Protein AF-A0A377XC22-F1 (afdb_monomer_lite)

Organism: Klebsiella pneumoniae (NCBI:txid573)

pLDDT: mean 93.43, std 8.19, range [56.25, 98.19]

InterPro domains:
  IPR014757 Transcription regulator IclR, C-terminal [PF01614] (2-69)
  IPR014757 Transcription regulator IclR, C-terminal [PS51078] (1-74)
  IPR029016 GAF-like domain superfamily [G3DSA:3.30.450.40] (1-72)
  IPR050707 HTH-type Transcriptional Regulators in Metabolic Pathways [PTHR30136] (2-70)

Secondary structure (DSSP, 8-state):
-HHHHS-HHHHHHHHHHS-----STT----HHHHHHHHHHHHHHS-EEEESSSSTT-EEEE---B-TTSPBTT-

Foldseek 3Di:
DVLLLDPLVVSLVVLVPDDQDQQDPPADNDSVVVSVQSVVCNVVQKHWDACRNHRPDIDIGHFDADPVRHGPPD

Radius of gyration: 13.06 Å; chains: 1; bounding box: 25×23×35 Å

Sequence (74 aa):
MWLASLPEAECETVLQRITREQRTPYTVTDIASLMEKIAQVRRQGYATIEQEFEIGMLVLAVPLTDREGTWWGR

Structure (mmCIF, N/CA/C/O backbone):
data_AF-A0A377XC22-F1
#
_entry.id   AF-A0A377XC22-F1
#
loop_
_atom_site.group_PDB
_atom_site.id
_atom_site.type_symbol
_atom_site.label_atom_id
_atom_site.label_alt_id
_atom_site.label_comp_id
_atom_site.label_asym_id
_atom_site.label_entity_id
_atom_site.label_seq_id
_atom_site.pdbx_PDB_ins_code
_atom_site.Cartn_x
_atom_site.Cartn_y
_atom_site.Cartn_z
_atom_site.occupancy
_atom_site.B_iso_or_equiv
_atom_site.auth_seq_id
_atom_site.auth_comp_id
_atom_site.auth_asym_id
_atom_site.auth_atom_id
_atom_site.pdbx_PDB_model_num
ATOM 1 N N . MET A 1 1 ? 1.628 4.438 -4.410 1.00 90.44 1 MET A N 1
ATOM 2 C CA . MET A 1 1 ? 2.115 4.726 -5.776 1.00 90.44 1 MET A CA 1
ATOM 3 C C . MET A 1 1 ? 3.451 4.061 -6.050 1.00 90.44 1 MET A C 1
ATOM 5 O O . MET A 1 1 ? 3.446 3.125 -6.828 1.00 90.44 1 MET A O 1
ATOM 9 N N . TRP A 1 2 ? 4.553 4.442 -5.397 1.00 91.81 2 TRP A N 1
ATOM 10 C CA . TRP A 1 2 ? 5.877 3.846 -5.657 1.00 91.81 2 TRP A CA 1
ATOM 11 C C . TRP A 1 2 ? 5.907 2.299 -5.650 1.00 91.81 2 TRP A C 1
ATOM 13 O O . TRP A 1 2 ? 6.349 1.702 -6.618 1.00 91.81 2 TRP A O 1
ATOM 23 N N . LEU A 1 3 ? 5.319 1.626 -4.653 1.00 94.62 3 LEU A N 1
ATOM 24 C CA . LEU A 1 3 ? 5.244 0.149 -4.637 1.00 94.62 3 LEU A CA 1
ATOM 25 C C . LEU A 1 3 ? 4.549 -0.464 -5.872 1.00 94.62 3 LEU A C 1
ATOM 27 O O . LEU A 1 3 ? 4.878 -1.569 -6.297 1.00 94.62 3 LEU A O 1
ATOM 31 N N . ALA A 1 4 ? 3.593 0.251 -6.470 1.00 94.12 4 ALA A N 1
ATOM 32 C CA . ALA A 1 4 ? 2.894 -0.199 -7.670 1.00 94.12 4 ALA A CA 1
ATOM 33 C C . ALA A 1 4 ? 3.757 -0.086 -8.938 1.00 94.12 4 ALA A C 1
ATOM 35 O O . ALA A 1 4 ? 3.460 -0.764 -9.917 1.00 94.12 4 ALA A O 1
ATOM 36 N N . SER A 1 5 ? 4.826 0.718 -8.933 1.00 90.81 5 SER A N 1
ATOM 37 C CA . SER A 1 5 ? 5.748 0.816 -10.070 1.00 90.81 5 SER A CA 1
ATOM 38 C C . SER A 1 5 ? 6.863 -0.238 -10.047 1.00 90.81 5 SER A C 1
ATOM 40 O O . SER A 1 5 ? 7.535 -0.427 -11.060 1.00 90.81 5 SER A O 1
ATOM 42 N N . LEU A 1 6 ? 7.073 -0.946 -8.934 1.00 93.31 6 LEU A N 1
ATOM 43 C CA . LEU A 1 6 ? 8.083 -2.008 -8.823 1.00 93.31 6 LEU A CA 1
ATOM 44 C C . LEU A 1 6 ? 7.628 -3.306 -9.514 1.00 93.31 6 LEU A C 1
ATOM 46 O O . LEU A 1 6 ? 6.431 -3.501 -9.718 1.00 93.31 6 LEU A O 1
ATOM 50 N N . PRO A 1 7 ? 8.514 -4.252 -9.851 1.00 94.81 7 PRO A N 1
ATOM 51 C CA . PRO A 1 7 ? 8.117 -5.638 -10.106 1.00 94.81 7 PRO A CA 1
ATOM 52 C C . PRO A 1 7 ? 7.392 -6.258 -8.898 1.00 94.81 7 PRO A C 1
ATOM 54 O O . PRO A 1 7 ? 7.611 -5.857 -7.756 1.00 94.81 7 PRO A O 1
ATOM 57 N N . GLU A 1 8 ? 6.509 -7.228 -9.136 1.00 95.50 8 GLU A N 1
ATOM 58 C CA . GLU A 1 8 ? 5.663 -7.818 -8.084 1.00 95.50 8 GLU A CA 1
ATOM 59 C C . GLU A 1 8 ? 6.484 -8.460 -6.954 1.00 95.50 8 GLU A C 1
ATOM 61 O O . GLU A 1 8 ? 6.265 -8.153 -5.784 1.00 95.50 8 GLU A O 1
ATOM 66 N N . ALA A 1 9 ? 7.505 -9.247 -7.304 1.00 96.81 9 ALA A N 1
ATOM 67 C CA . ALA A 1 9 ? 8.389 -9.896 -6.334 1.00 96.81 9 ALA A CA 1
ATOM 68 C C . ALA A 1 9 ? 9.194 -8.895 -5.479 1.00 96.81 9 ALA A C 1
ATOM 70 O O . ALA A 1 9 ? 9.425 -9.117 -4.288 1.00 96.81 9 ALA A O 1
ATOM 71 N N . GLU A 1 10 ? 9.612 -7.769 -6.065 1.00 97.19 10 GLU A N 1
ATOM 72 C CA . GLU A 1 10 ? 10.299 -6.704 -5.326 1.00 97.19 10 GLU A CA 1
ATOM 73 C C . GLU A 1 10 ? 9.348 -5.999 -4.359 1.00 97.19 10 GLU A C 1
ATOM 75 O O . GLU A 1 10 ? 9.709 -5.749 -3.210 1.00 97.19 10 GLU A O 1
ATOM 80 N N . CYS A 1 11 ? 8.118 -5.725 -4.797 1.00 97.12 11 CYS A N 1
ATOM 81 C CA . CYS A 1 11 ? 7.077 -5.158 -3.948 1.00 97.12 11 CYS A CA 1
ATOM 82 C C . CYS A 1 11 ? 6.808 -6.046 -2.726 1.00 97.12 11 CYS A C 1
ATOM 84 O O . CYS A 1 11 ? 6.828 -5.554 -1.596 1.00 97.12 11 CYS A O 1
ATOM 86 N N . GLU A 1 12 ? 6.625 -7.351 -2.933 1.00 97.62 12 GLU A N 1
ATOM 87 C CA . GLU A 1 12 ? 6.431 -8.301 -1.837 1.00 97.62 12 GLU A CA 1
ATOM 88 C C . GLU A 1 12 ? 7.639 -8.323 -0.889 1.00 97.62 12 GLU A C 1
ATOM 90 O O . GLU A 1 12 ? 7.475 -8.244 0.329 1.00 97.62 12 GLU A O 1
ATOM 95 N N . THR A 1 13 ? 8.859 -8.329 -1.436 1.00 97.88 13 THR A N 1
ATOM 96 C CA . THR A 1 13 ? 10.099 -8.276 -0.645 1.00 97.88 13 THR A CA 1
ATOM 97 C C . THR A 1 13 ? 10.159 -7.026 0.237 1.00 97.88 13 THR A C 1
ATOM 99 O O . THR A 1 13 ? 10.538 -7.106 1.408 1.00 97.88 13 THR A O 1
ATOM 102 N N . VAL A 1 14 ? 9.784 -5.859 -0.299 1.00 97.81 14 VAL A N 1
ATOM 103 C CA . VAL A 1 14 ? 9.713 -4.613 0.476 1.00 97.81 14 VAL A CA 1
ATOM 104 C C . VAL A 1 14 ? 8.668 -4.737 1.577 1.00 97.81 14 VAL A C 1
ATOM 106 O O . VAL A 1 14 ? 8.976 -4.435 2.731 1.00 97.81 14 VAL A O 1
ATOM 109 N N . LEU A 1 15 ? 7.465 -5.221 1.250 1.00 97.31 15 LEU A N 1
ATOM 110 C CA . LEU A 1 15 ? 6.401 -5.400 2.232 1.00 97.31 15 LEU A CA 1
ATOM 111 C C . LEU A 1 15 ? 6.846 -6.318 3.365 1.00 97.31 15 LEU A C 1
ATOM 113 O O . LEU A 1 15 ? 6.673 -5.936 4.512 1.00 97.31 15 LEU A O 1
ATOM 117 N N . GLN A 1 16 ? 7.479 -7.457 3.081 1.00 97.31 16 GLN A N 1
ATOM 118 C CA . GLN A 1 16 ? 7.961 -8.399 4.097 1.00 97.31 16 GLN A CA 1
ATOM 119 C C . GLN A 1 16 ? 8.995 -7.786 5.059 1.00 97.31 16 GLN A C 1
ATOM 121 O O . GLN A 1 16 ? 9.044 -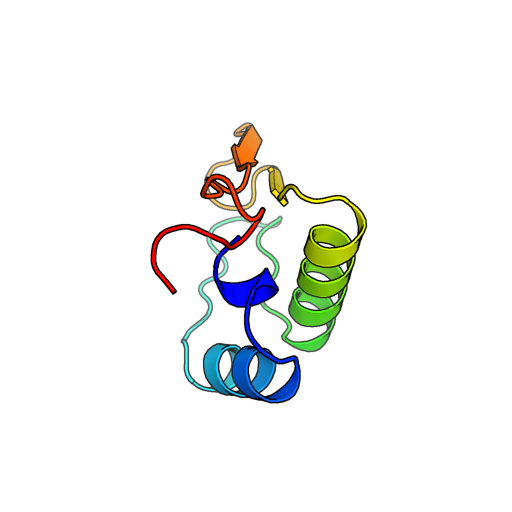8.177 6.224 1.00 97.31 16 GLN A O 1
ATOM 126 N N . ARG A 1 17 ? 9.799 -6.816 4.604 1.00 97.44 17 ARG A N 1
ATOM 127 C CA . ARG A 1 17 ? 10.880 -6.200 5.398 1.00 97.44 17 ARG A CA 1
ATOM 128 C C . ARG A 1 17 ? 10.430 -5.055 6.300 1.00 97.44 17 ARG A C 1
ATOM 130 O O . ARG A 1 17 ? 11.138 -4.737 7.253 1.00 97.44 17 ARG A O 1
ATOM 137 N N . ILE A 1 18 ? 9.306 -4.410 5.998 1.00 95.81 18 ILE A N 1
ATOM 138 C CA . ILE A 1 18 ? 8.835 -3.251 6.763 1.00 95.81 18 ILE A CA 1
ATOM 139 C C . ILE A 1 18 ? 7.892 -3.667 7.892 1.00 95.81 18 ILE A C 1
ATOM 141 O O . ILE A 1 18 ? 7.039 -4.539 7.730 1.00 95.81 18 ILE A O 1
ATOM 145 N N . THR A 1 19 ? 7.993 -2.988 9.032 1.00 95.56 19 THR A N 1
ATOM 146 C CA . THR A 1 19 ? 6.974 -3.077 10.083 1.00 95.56 19 THR A CA 1
ATOM 147 C C . THR A 1 19 ? 5.744 -2.281 9.658 1.00 95.56 19 THR A C 1
ATOM 149 O O . THR A 1 19 ? 5.853 -1.123 9.257 1.00 95.56 19 THR A O 1
ATOM 152 N N . ARG A 1 20 ? 4.564 -2.898 9.755 1.00 96.19 20 ARG A N 1
ATOM 153 C CA . ARG A 1 20 ? 3.280 -2.307 9.353 1.00 96.19 20 ARG A CA 1
ATOM 154 C C . ARG A 1 20 ? 2.446 -2.052 10.607 1.00 96.19 20 ARG A C 1
ATOM 156 O O . ARG A 1 20 ? 1.896 -2.983 11.186 1.00 96.19 20 ARG A O 1
ATOM 163 N N . GLU A 1 21 ? 2.409 -0.800 11.050 1.00 96.38 21 GLU A N 1
ATOM 164 C CA . GLU A 1 21 ? 1.623 -0.369 12.211 1.00 96.38 21 GLU A CA 1
ATOM 165 C C . GLU A 1 21 ? 0.161 -0.148 11.809 1.00 96.38 21 GLU A C 1
ATOM 167 O O . GLU A 1 21 ? -0.122 0.574 10.852 1.00 96.38 21 GLU A O 1
ATOM 172 N N . GLN A 1 22 ? -0.773 -0.733 12.558 1.00 97.56 22 GLN A N 1
ATOM 173 C CA . GLN A 1 22 ? -2.199 -0.481 12.378 1.00 97.56 22 GLN A CA 1
ATOM 174 C C . GLN A 1 22 ? -2.579 0.846 13.055 1.00 97.56 22 GLN A C 1
ATOM 176 O O . GLN A 1 22 ? -2.912 0.876 14.236 1.00 97.56 22 GLN A O 1
ATOM 181 N N . ARG A 1 23 ? -2.501 1.956 12.311 1.00 97.25 23 ARG A N 1
ATOM 182 C CA . ARG A 1 23 ? -2.777 3.313 12.830 1.00 97.25 23 ARG A CA 1
ATOM 183 C C . ARG A 1 23 ? -4.253 3.555 13.134 1.00 97.25 23 ARG A C 1
ATOM 185 O O . ARG A 1 23 ? -4.591 4.332 14.019 1.00 97.25 23 ARG A O 1
ATOM 192 N N . THR A 1 24 ? -5.127 2.894 12.388 1.00 98.00 24 THR A N 1
ATOM 193 C CA . THR A 1 24 ? -6.583 2.964 12.514 1.00 98.00 24 THR A CA 1
ATOM 194 C C . THR A 1 24 ? -7.181 1.572 12.286 1.00 98.00 24 THR A C 1
ATOM 196 O O . THR A 1 24 ? -6.514 0.712 11.702 1.00 98.00 24 THR A O 1
ATOM 199 N N . PRO A 1 25 ? -8.458 1.335 12.642 1.00 98.00 25 PRO A N 1
ATOM 200 C CA . PRO A 1 25 ? -9.142 0.084 12.303 1.00 98.00 25 PRO A CA 1
ATOM 201 C C . PRO A 1 25 ? -9.204 -0.218 10.796 1.00 98.00 25 PRO A C 1
ATOM 203 O O . PRO A 1 25 ? -9.397 -1.369 10.418 1.00 98.00 25 PRO A O 1
ATOM 206 N N . TYR A 1 26 ? -9.029 0.797 9.942 1.00 97.44 26 TYR A N 1
ATOM 207 C CA . TYR A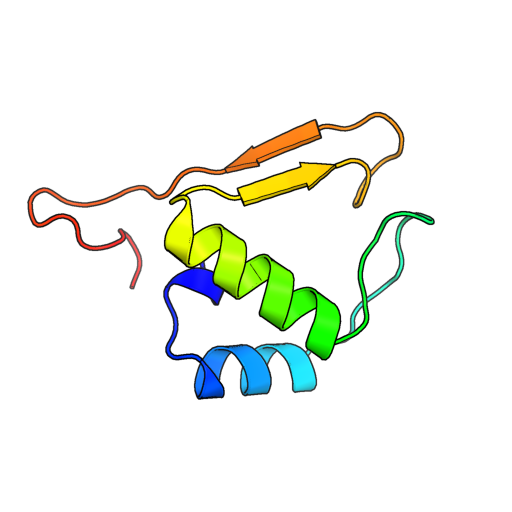 1 26 ? -9.067 0.672 8.483 1.00 97.44 26 TYR A CA 1
ATOM 208 C C . TYR A 1 26 ? -7.685 0.433 7.860 1.00 97.44 26 TYR A C 1
ATOM 210 O O . TYR A 1 26 ? -7.598 0.122 6.674 1.00 97.44 26 TYR A O 1
ATOM 218 N N . THR A 1 27 ? -6.599 0.567 8.633 1.00 97.94 27 THR A N 1
ATOM 219 C CA . THR A 1 27 ? -5.240 0.352 8.126 1.00 97.94 27 THR A CA 1
ATOM 220 C C . THR A 1 27 ? -5.039 -1.111 7.753 1.00 97.94 27 THR A C 1
ATOM 222 O O . THR A 1 27 ? -5.083 -1.992 8.614 1.00 97.94 27 THR A O 1
ATOM 225 N N . VAL A 1 28 ? -4.760 -1.372 6.475 1.00 97.56 28 VAL A N 1
ATOM 226 C CA . VAL A 1 28 ? -4.446 -2.724 6.002 1.00 97.56 28 VAL A CA 1
ATOM 227 C C . VAL A 1 28 ? -2.985 -3.053 6.313 1.00 97.56 28 VAL A C 1
ATOM 229 O O . VAL A 1 28 ? -2.075 -2.338 5.899 1.00 97.56 28 VAL A O 1
ATOM 232 N N . THR A 1 29 ? -2.752 -4.145 7.043 1.00 97.31 29 THR A N 1
ATOM 233 C CA . THR A 1 29 ? -1.406 -4.583 7.467 1.00 97.31 29 THR A CA 1
ATOM 234 C C . THR A 1 29 ? -1.017 -5.972 6.962 1.00 97.31 29 THR A C 1
ATOM 236 O O . THR A 1 29 ? 0.167 -6.324 6.998 1.00 97.31 29 THR A O 1
ATOM 239 N N . ASP A 1 30 ? -1.988 -6.748 6.479 1.00 97.12 30 ASP A N 1
ATOM 240 C CA . ASP A 1 30 ? -1.773 -8.054 5.863 1.00 97.12 30 ASP A CA 1
ATOM 241 C C . ASP A 1 30 ? -1.108 -7.916 4.486 1.00 97.12 30 ASP A C 1
ATOM 243 O O . ASP A 1 30 ? -1.487 -7.069 3.675 1.00 97.12 30 ASP A O 1
ATOM 247 N N . ILE A 1 31 ? -0.104 -8.753 4.222 1.00 97.62 31 ILE A N 1
ATOM 248 C CA . ILE A 1 31 ? 0.702 -8.654 3.000 1.00 97.62 31 ILE A CA 1
ATOM 249 C C . ILE A 1 31 ? -0.126 -9.032 1.773 1.00 97.62 31 ILE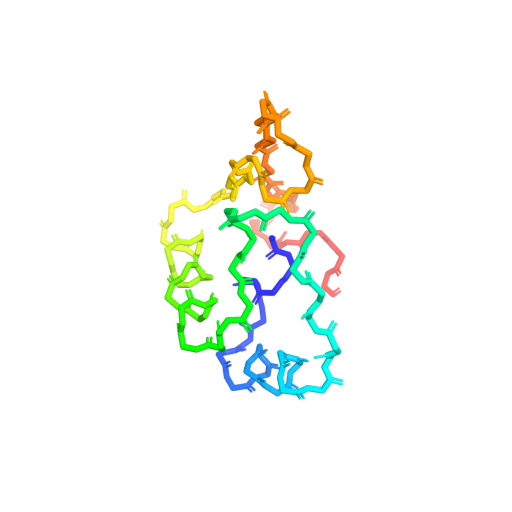 A C 1
ATOM 251 O O . ILE A 1 31 ? -0.054 -8.317 0.777 1.00 97.62 31 ILE A O 1
ATOM 255 N N . ALA A 1 32 ? -0.934 -10.094 1.837 1.00 97.81 32 ALA A N 1
ATOM 256 C CA . ALA A 1 32 ? -1.735 -10.523 0.690 1.00 97.81 32 ALA A CA 1
ATOM 257 C C . ALA A 1 32 ? -2.743 -9.431 0.292 1.00 97.81 32 ALA A C 1
ATOM 259 O O . ALA A 1 32 ? -2.802 -9.021 -0.866 1.00 97.81 32 ALA A O 1
ATOM 260 N N . SER A 1 33 ? -3.424 -8.855 1.282 1.00 97.88 33 SER A N 1
ATOM 261 C CA . SER A 1 33 ? -4.367 -7.747 1.100 1.00 97.88 33 SER A CA 1
ATOM 262 C C . SER A 1 33 ? -3.695 -6.488 0.531 1.00 97.88 33 SER A C 1
ATOM 264 O O . SER A 1 33 ? -4.246 -5.803 -0.334 1.00 97.88 33 SER A O 1
ATOM 266 N N . LEU A 1 34 ? -2.479 -6.166 0.987 1.00 97.69 34 LEU A N 1
ATOM 267 C CA . LEU A 1 34 ? -1.695 -5.059 0.432 1.00 97.69 34 LEU A CA 1
ATOM 268 C C . LEU A 1 34 ? -1.271 -5.328 -1.015 1.00 97.69 34 LEU A C 1
ATOM 270 O O . LEU A 1 34 ? -1.343 -4.418 -1.839 1.00 97.69 34 LEU A O 1
ATOM 274 N N . MET A 1 35 ? -0.867 -6.556 -1.346 1.00 98.19 35 MET A N 1
ATOM 275 C CA . MET A 1 35 ? -0.515 -6.942 -2.715 1.00 98.19 35 MET A CA 1
ATOM 276 C C . MET A 1 35 ? -1.717 -6.822 -3.660 1.00 98.19 35 MET A C 1
ATOM 278 O O . MET A 1 35 ? -1.579 -6.264 -4.750 1.00 98.19 35 MET A O 1
ATOM 282 N N . GLU A 1 36 ? -2.913 -7.228 -3.227 1.00 98.12 36 GLU A N 1
ATOM 283 C CA . GLU A 1 36 ? -4.156 -7.042 -3.986 1.00 98.12 36 GLU A CA 1
ATOM 284 C C . GLU A 1 36 ? -4.469 -5.561 -4.233 1.00 98.12 36 GLU A C 1
ATOM 286 O O . GLU A 1 36 ? -4.711 -5.154 -5.378 1.00 98.12 36 GLU A O 1
ATOM 291 N N . LYS A 1 37 ? -4.393 -4.729 -3.184 1.00 97.44 37 LYS A N 1
ATOM 292 C CA . LYS A 1 37 ? -4.549 -3.269 -3.296 1.00 97.44 37 LYS A CA 1
ATOM 293 C C . LYS A 1 37 ? -3.533 -2.671 -4.269 1.00 97.44 37 LYS A C 1
ATOM 295 O O . LYS A 1 37 ? -3.881 -1.848 -5.112 1.00 97.44 37 LYS A O 1
ATOM 300 N N . ILE A 1 38 ? -2.273 -3.088 -4.197 1.00 97.31 38 ILE A N 1
ATOM 301 C CA . ILE A 1 38 ? -1.213 -2.594 -5.083 1.00 97.31 38 ILE A CA 1
ATOM 302 C C . ILE A 1 38 ? -1.472 -3.023 -6.532 1.00 97.31 38 ILE A C 1
ATOM 304 O O . ILE A 1 38 ? -1.300 -2.213 -7.446 1.00 97.31 38 ILE A O 1
ATOM 308 N N . ALA A 1 39 ? -1.942 -4.249 -6.764 1.00 97.25 39 ALA A N 1
ATOM 309 C CA . ALA A 1 39 ? -2.352 -4.705 -8.089 1.00 97.25 39 ALA A CA 1
ATOM 310 C C . ALA A 1 39 ? -3.538 -3.891 -8.635 1.00 97.25 39 ALA A C 1
ATOM 312 O O . ALA A 1 39 ? -3.563 -3.558 -9.821 1.00 97.25 39 ALA A O 1
ATOM 313 N N . GLN A 1 40 ? -4.497 -3.512 -7.785 1.00 97.56 40 GLN A N 1
ATOM 314 C CA . GLN A 1 40 ? -5.569 -2.590 -8.166 1.00 97.56 40 GLN A CA 1
ATOM 315 C C . GLN A 1 40 ? -5.013 -1.220 -8.575 1.00 97.56 40 GLN A C 1
ATOM 317 O O . GLN A 1 40 ? -5.364 -0.724 -9.646 1.00 97.56 40 GLN A O 1
ATOM 322 N N . VAL A 1 41 ? -4.104 -0.643 -7.781 1.00 96.62 41 VAL A N 1
ATOM 323 C CA . VAL A 1 41 ? -3.440 0.635 -8.092 1.00 96.62 41 VAL A CA 1
ATOM 324 C C . VAL A 1 41 ? -2.748 0.592 -9.457 1.00 96.62 41 VAL A C 1
ATOM 326 O O . VAL A 1 41 ? -2.877 1.541 -10.228 1.00 96.62 41 VAL A O 1
ATOM 329 N N . ARG A 1 42 ? -2.070 -0.516 -9.801 1.00 94.19 42 ARG A N 1
ATOM 330 C CA . ARG A 1 42 ? -1.446 -0.703 -11.127 1.00 94.19 42 ARG A CA 1
ATOM 331 C C . ARG A 1 42 ? -2.457 -0.629 -12.265 1.00 94.19 42 ARG A C 1
ATOM 333 O O . ARG A 1 42 ? -2.179 0.007 -13.274 1.00 94.19 42 ARG A O 1
ATOM 340 N N . ARG A 1 43 ? -3.614 -1.281 -12.107 1.00 95.25 43 ARG A N 1
ATOM 341 C CA . ARG A 1 43 ? -4.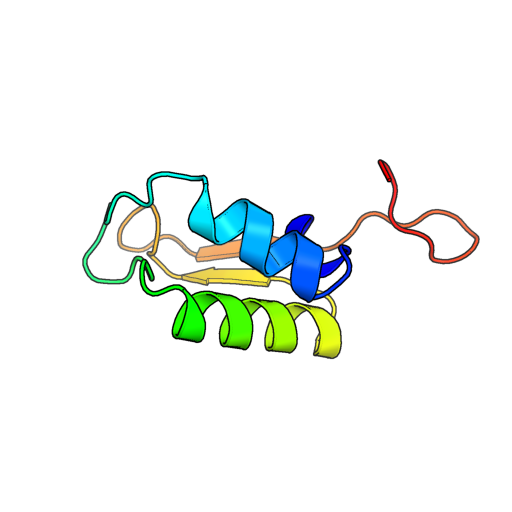658 -1.329 -13.144 1.00 95.25 43 ARG A CA 1
ATOM 342 C C . ARG A 1 43 ? -5.360 0.013 -13.329 1.00 95.25 43 ARG A C 1
ATOM 344 O O . ARG A 1 43 ? -5.650 0.380 -14.459 1.00 95.25 43 ARG A O 1
ATOM 351 N N . GLN A 1 44 ? -5.648 0.722 -12.237 1.00 95.50 44 GLN A N 1
ATOM 352 C CA . GLN A 1 44 ? -6.431 1.964 -12.284 1.00 95.50 44 GLN A CA 1
ATOM 353 C C . GLN A 1 44 ? -5.577 3.231 -12.455 1.00 95.50 44 GLN A C 1
ATOM 355 O O . GLN A 1 44 ? -6.097 4.269 -12.848 1.00 95.50 44 GLN A O 1
ATOM 360 N N . GLY A 1 45 ? -4.273 3.166 -12.166 1.00 94.00 45 GLY A N 1
ATOM 361 C CA . GLY A 1 45 ? -3.337 4.275 -12.377 1.00 94.00 45 GLY A CA 1
ATOM 362 C C . GLY A 1 45 ? -3.324 5.341 -11.277 1.00 94.00 45 GLY A C 1
ATOM 363 O O . GLY A 1 45 ? -2.687 6.372 -11.447 1.00 94.00 45 GLY A O 1
ATOM 364 N N . TYR A 1 46 ? -3.985 5.111 -10.143 1.00 95.06 46 TYR A N 1
ATOM 365 C CA . TYR A 1 46 ? -3.976 5.991 -8.969 1.00 95.06 46 TYR A CA 1
ATOM 366 C C . TYR A 1 46 ? -4.152 5.169 -7.688 1.00 95.06 46 TYR A C 1
ATOM 368 O O . TYR A 1 46 ? -4.580 4.015 -7.735 1.00 95.06 46 TYR A O 1
ATOM 376 N N . ALA A 1 47 ? -3.848 5.754 -6.531 1.00 96.69 47 ALA A N 1
ATOM 377 C CA . ALA A 1 47 ? -4.077 5.144 -5.223 1.00 96.69 47 ALA A CA 1
ATOM 378 C C . ALA A 1 47 ? -4.962 6.034 -4.355 1.00 96.69 47 ALA A C 1
ATOM 380 O O . ALA A 1 47 ? -4.786 7.251 -4.348 1.00 96.69 47 ALA A O 1
ATOM 381 N N . THR A 1 48 ? -5.864 5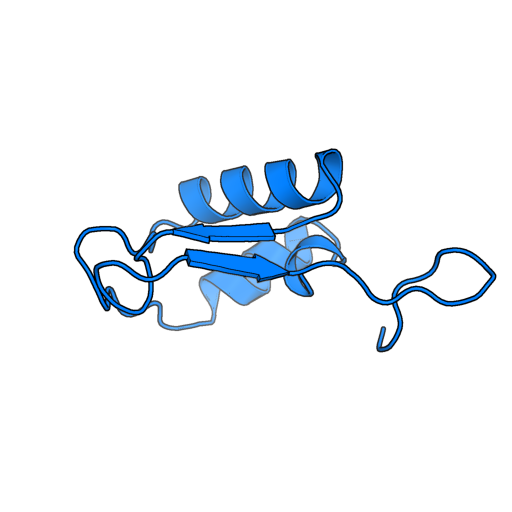.420 -3.597 1.00 96.88 48 THR A N 1
ATOM 382 C CA . THR A 1 48 ? -6.596 6.083 -2.518 1.00 96.88 48 THR A CA 1
ATOM 383 C C . THR A 1 48 ? -6.106 5.573 -1.170 1.00 96.88 48 THR A C 1
ATOM 385 O O . THR A 1 48 ? -5.626 4.444 -1.058 1.00 96.88 48 THR A O 1
ATOM 388 N N . ILE A 1 49 ? -6.184 6.429 -0.156 1.00 95.81 49 ILE A N 1
ATOM 389 C CA . ILE A 1 49 ? -5.987 6.061 1.246 1.00 95.81 49 ILE A CA 1
ATOM 390 C C . ILE A 1 49 ? -7.229 6.543 1.98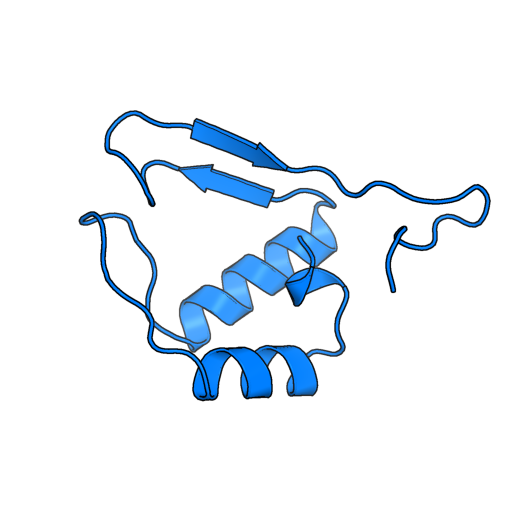1 1.00 95.81 49 ILE A C 1
ATOM 392 O O . ILE A 1 49 ? -7.426 7.746 2.160 1.00 95.81 49 ILE A O 1
ATOM 396 N N . GLU A 1 50 ? -8.078 5.595 2.356 1.00 97.31 50 GLU A N 1
ATOM 397 C CA . GLU A 1 50 ? -9.382 5.838 2.968 1.00 97.31 50 GLU A CA 1
ATOM 398 C C . GLU A 1 50 ? -9.306 5.538 4.456 1.00 97.31 50 GLU A C 1
ATOM 400 O O . GLU A 1 50 ? -9.347 4.388 4.881 1.00 97.31 50 GLU A O 1
ATOM 405 N N . GLN A 1 51 ? -9.166 6.590 5.256 1.00 97.62 51 GLN A N 1
ATOM 406 C CA . GLN A 1 51 ? -9.127 6.544 6.716 1.00 97.62 51 GLN A CA 1
ATOM 407 C C . GLN A 1 51 ? -7.983 5.714 7.314 1.00 97.62 51 GLN A C 1
ATOM 409 O O . GLN A 1 51 ? -7.923 5.550 8.525 1.00 97.62 51 GLN A O 1
ATOM 414 N N . GLU A 1 52 ? -7.054 5.210 6.497 1.00 96.44 52 GLU A N 1
ATOM 415 C CA . GLU A 1 52 ? -6.018 4.266 6.941 1.00 96.44 52 GLU A CA 1
ATOM 416 C C . GLU A 1 52 ? -4.908 4.926 7.769 1.00 96.44 52 GLU A C 1
ATOM 418 O O . GLU A 1 52 ? -4.104 4.226 8.382 1.00 96.44 52 GLU A O 1
ATOM 423 N N . PHE A 1 53 ? -4.834 6.256 7.781 1.00 95.56 53 PHE A N 1
ATOM 424 C CA . PHE A 1 53 ? -3.839 7.007 8.550 1.00 95.56 53 PHE A CA 1
ATOM 425 C C . PHE A 1 53 ? -4.486 7.900 9.613 1.00 95.56 53 PHE A C 1
ATOM 427 O O . PHE A 1 53 ? -3.991 7.951 10.734 1.00 95.56 53 PHE A O 1
ATOM 434 N N . GLU A 1 54 ? -5.621 8.526 9.295 1.00 97.19 54 GLU A N 1
ATOM 435 C CA . GLU A 1 54 ? -6.442 9.295 10.232 1.00 97.19 54 GLU A CA 1
ATOM 436 C C . GLU A 1 54 ? -7.926 9.055 9.918 1.00 97.19 54 GLU A C 1
ATOM 438 O O . GLU A 1 54 ? -8.320 9.027 8.749 1.00 97.19 54 GLU A O 1
ATOM 443 N N . ILE A 1 55 ? -8.756 8.852 10.945 1.00 97.50 55 ILE A N 1
ATOM 444 C CA . ILE A 1 55 ? -10.192 8.586 10.770 1.00 97.50 55 ILE A CA 1
ATOM 445 C C . ILE A 1 55 ? -10.867 9.812 10.145 1.00 97.50 55 ILE A C 1
ATOM 447 O O . ILE A 1 55 ? -10.650 10.938 10.577 1.00 97.50 55 ILE A O 1
ATOM 451 N N . GLY A 1 56 ? -11.700 9.589 9.127 1.00 96.94 56 GLY A N 1
ATOM 452 C CA . GLY A 1 56 ? -12.327 10.659 8.345 1.00 96.94 56 GLY A CA 1
ATOM 453 C C . GLY A 1 56 ? -11.452 11.252 7.232 1.00 96.94 56 GLY A C 1
ATOM 454 O O . GLY A 1 56 ? -11.946 12.074 6.464 1.00 96.94 56 GLY A O 1
ATOM 455 N N . MET A 1 57 ? -10.190 10.828 7.090 1.00 97.44 57 MET A N 1
ATOM 456 C CA . MET A 1 57 ? -9.313 11.299 6.015 1.00 97.44 57 MET A CA 1
ATOM 457 C C . MET A 1 57 ? -9.507 10.503 4.717 1.00 97.44 57 MET A C 1
ATOM 459 O O . MET A 1 57 ? -9.594 9.277 4.733 1.00 97.44 57 MET A O 1
ATOM 463 N N . LEU A 1 58 ? -9.484 11.202 3.581 1.00 97.38 58 LEU A N 1
ATOM 464 C CA . LEU A 1 58 ? -9.363 10.617 2.247 1.00 97.38 58 LEU A CA 1
ATOM 465 C C . LEU A 1 58 ? -8.207 11.283 1.504 1.00 97.38 58 LEU A C 1
ATOM 467 O O . LEU A 1 58 ? -8.178 12.503 1.358 1.00 97.38 58 LEU A O 1
ATOM 471 N N . VAL A 1 59 ? -7.275 10.476 1.003 1.00 97.44 59 VAL A N 1
ATOM 472 C CA . VAL A 1 59 ? -6.171 10.935 0.151 1.00 97.44 59 VAL A CA 1
ATOM 473 C C . VAL A 1 59 ? -6.261 10.264 -1.213 1.00 97.44 59 VAL A C 1
ATOM 475 O O . VAL A 1 59 ? -6.553 9.074 -1.297 1.00 97.44 59 VAL A O 1
ATOM 478 N N . LEU A 1 60 ? -5.957 11.017 -2.272 1.00 96.81 60 LEU A N 1
ATOM 479 C CA . LEU A 1 60 ? -5.797 10.524 -3.640 1.00 96.81 60 LEU A CA 1
ATOM 480 C C . LEU A 1 60 ? -4.375 10.830 -4.125 1.00 96.81 60 LEU A C 1
ATOM 482 O O . LEU A 1 60 ? -3.924 11.971 -4.054 1.00 96.81 60 LEU A O 1
ATOM 486 N N . ALA A 1 61 ? -3.679 9.818 -4.636 1.00 94.44 61 ALA A N 1
ATOM 487 C CA . ALA A 1 61 ? -2.335 9.934 -5.185 1.00 94.44 61 ALA A CA 1
ATOM 488 C C . ALA A 1 61 ? -2.304 9.479 -6.649 1.00 94.44 61 ALA A C 1
ATOM 490 O O . ALA A 1 61 ? -2.731 8.370 -6.974 1.00 94.44 61 ALA A O 1
ATOM 491 N N . VAL A 1 62 ? -1.739 10.318 -7.514 1.00 93.06 62 VAL A N 1
ATOM 492 C CA . VAL A 1 62 ? -1.542 10.062 -8.949 1.00 93.06 62 VAL A CA 1
ATOM 493 C C . VAL A 1 62 ? -0.043 10.036 -9.274 1.00 93.06 62 VAL A C 1
ATOM 495 O O . VAL A 1 62 ? 0.738 10.668 -8.557 1.00 93.06 62 VAL A O 1
ATOM 498 N N . PRO A 1 63 ? 0.401 9.285 -10.296 1.00 89.88 63 PRO A N 1
ATOM 499 C CA . PRO A 1 63 ? 1.809 9.206 -10.632 1.00 89.88 63 PRO A CA 1
ATOM 500 C C . PRO A 1 63 ? 2.202 10.449 -11.422 1.00 89.88 63 PRO A C 1
ATOM 502 O O . PRO A 1 63 ? 1.502 10.855 -12.348 1.00 89.88 63 PRO A O 1
ATOM 505 N N . LEU A 1 64 ? 3.355 11.023 -11.093 1.00 89.00 64 LEU A N 1
ATOM 506 C CA . LEU A 1 64 ? 4.009 11.959 -11.995 1.00 89.00 64 LEU A CA 1
ATOM 507 C C . LEU A 1 64 ? 4.768 11.140 -13.040 1.00 89.00 64 LEU A C 1
ATOM 509 O O . LEU A 1 64 ? 5.560 10.270 -12.676 1.00 89.00 64 LEU A O 1
ATOM 513 N N . THR A 1 65 ? 4.514 11.401 -14.318 1.00 85.19 65 THR A N 1
ATOM 514 C CA . THR A 1 65 ? 5.192 10.726 -15.429 1.00 85.19 65 THR A CA 1
ATOM 515 C C . THR A 1 65 ? 5.933 11.732 -16.297 1.00 85.19 65 THR A C 1
ATOM 517 O O . THR A 1 65 ? 5.554 12.904 -16.373 1.00 85.19 65 THR A O 1
ATOM 520 N N . ASP A 1 66 ? 7.029 11.290 -16.904 1.00 86.50 66 ASP A N 1
ATOM 521 C CA . ASP A 1 66 ? 7.720 12.046 -17.938 1.00 86.50 66 ASP A CA 1
ATOM 522 C C . ASP A 1 66 ? 6.967 11.981 -19.280 1.00 86.50 66 ASP A C 1
ATOM 524 O O . ASP A 1 66 ? 5.874 11.423 -19.397 1.00 86.50 66 ASP A O 1
ATOM 528 N N . ARG A 1 67 ? 7.555 12.579 -20.321 1.00 86.19 67 ARG A N 1
ATOM 529 C CA . ARG A 1 67 ? 6.952 12.617 -21.663 1.00 86.19 67 ARG A CA 1
ATOM 530 C C . ARG A 1 67 ? 6.796 11.239 -22.305 1.00 86.19 67 ARG A C 1
ATOM 532 O O . ARG A 1 67 ? 5.978 11.101 -23.207 1.00 86.19 67 ARG A O 1
ATOM 539 N N . GLU A 1 68 ? 7.573 10.255 -21.870 1.00 84.69 68 GLU A N 1
ATOM 540 C CA . GLU A 1 68 ? 7.539 8.886 -22.383 1.00 84.69 68 GLU A CA 1
ATOM 541 C C . GLU A 1 68 ? 6.555 8.011 -21.588 1.00 84.69 68 GLU A C 1
ATOM 543 O O . GLU A 1 68 ? 6.390 6.829 -21.882 1.00 84.69 68 GLU A O 1
ATOM 548 N N . GLY A 1 69 ? 5.860 8.593 -20.601 1.00 76.94 69 GLY A N 1
ATOM 549 C CA . GLY A 1 69 ? 4.918 7.887 -19.737 1.00 76.94 69 GLY A CA 1
ATOM 550 C C . GLY A 1 69 ? 5.601 7.083 -18.630 1.00 76.94 69 GLY A C 1
ATOM 551 O O . GLY A 1 69 ? 4.938 6.306 -17.938 1.00 76.94 69 GLY A O 1
ATOM 552 N N . THR A 1 70 ? 6.909 7.269 -18.428 1.00 79.81 70 THR A N 1
ATOM 553 C CA . THR A 1 70 ? 7.653 6.607 -17.355 1.00 79.81 70 THR A CA 1
ATOM 554 C C . THR A 1 70 ? 7.497 7.389 -16.061 1.00 79.81 70 THR A C 1
ATOM 556 O O . THR A 1 70 ? 7.452 8.617 -16.049 1.00 79.81 70 THR A O 1
ATOM 559 N N . TRP A 1 71 ? 7.381 6.680 -14.941 1.00 77.19 71 TRP A N 1
ATOM 560 C CA . TRP A 1 71 ? 7.222 7.303 -13.633 1.00 77.19 71 TRP A CA 1
ATOM 561 C C . TRP A 1 71 ? 8.465 8.102 -13.261 1.00 77.19 71 TRP A C 1
ATOM 563 O O . TRP A 1 71 ? 9.584 7.591 -13.296 1.00 77.19 71 TRP A O 1
ATOM 573 N N . TRP A 1 72 ? 8.250 9.345 -12.857 1.00 63.31 72 TRP A N 1
ATOM 574 C CA . TRP A 1 72 ? 9.317 10.226 -12.425 1.00 63.31 72 TRP A CA 1
ATOM 575 C C . TRP A 1 72 ? 9.862 9.759 -11.064 1.00 63.31 72 TRP A C 1
ATOM 577 O O . TRP A 1 72 ? 9.087 9.549 -10.128 1.00 63.31 72 TRP A O 1
ATOM 587 N N . GLY A 1 73 ? 11.184 9.580 -10.952 1.00 62.69 73 GLY A N 1
ATOM 588 C CA . GLY A 1 73 ? 11.851 9.109 -9.726 1.00 62.69 73 GLY A CA 1
ATOM 589 C C . GLY A 1 73 ? 12.048 7.590 -9.611 1.00 62.69 73 GLY A C 1
ATOM 590 O O . GLY A 1 73 ? 12.136 7.082 -8.492 1.00 62.69 73 GLY A O 1
ATOM 591 N N . ARG A 1 74 ? 12.081 6.873 -10.742 1.00 56.25 74 ARG A N 1
ATOM 592 C CA . ARG A 1 74 ? 12.593 5.496 -10.819 1.00 56.25 74 ARG A CA 1
ATOM 593 C C . ARG A 1 74 ? 14.118 5.471 -10.909 1.00 56.25 74 ARG A C 1
ATOM 595 O O . ARG A 1 74 ? 14.682 6.448 -11.449 1.00 56.25 74 ARG A O 1
#